Protein AF-A0A3D3RC65-F1 (afdb_monomer)

pLDDT: mean 85.22, std 11.52, range [42.5, 96.56]

Radius of gyration: 21.19 Å; Cα contacts (8 Å, |Δi|>4): 123; chains: 1; bounding box: 61×52×48 Å

Foldseek 3Di:
DPDDDDDDDDWDDDDQWDFDPPDDPDPLDDTAIDGDDIPVDDAADPQNNCCQPPVADAQGWDWDAHPVRPDIDIDHRPADVVRDPVRVVVVVVVVVPFPCPDSPGNCVSVVVVVVVVVVVVVVVVVCVVVVDDDDDDPPDD

Mean predicted aligned error: 9.18 Å

Sequence (141 aa):
KEGTELSTTTTESFSWMRTSTANASNPFSMPRPELSSISAVEGAGNEFMEQVFDNLDEGEVGVVMNADKSICYVVKVINRIPSTPGGLTAMYQEFLKEDMFFFFSPYLPMAQMEQQQTNFEWSQELEAKYQVEKFFEQVEG

Structure (mmCIF, N/CA/C/O backbone):
data_AF-A0A3D3RC65-F1
#
_entry.id   AF-A0A3D3RC65-F1
#
loop_
_atom_site.group_PDB
_atom_site.id
_atom_site.type_symbol
_atom_site.label_atom_id
_atom_site.label_alt_id
_atom_site.label_comp_id
_atom_site.label_asym_id
_atom_site.label_entity_id
_atom_site.label_seq_id
_atom_site.pdbx_PDB_ins_code
_atom_site.Cartn_x
_atom_site.Cartn_y
_atom_site.Cartn_z
_atom_site.occupancy
_atom_site.B_iso_or_equiv
_atom_site.auth_seq_id
_atom_site.auth_comp_id
_atom_site.auth_asym_id
_atom_site.auth_atom_id
_atom_site.pdbx_PDB_model_num
ATOM 1 N N . LYS A 1 1 ? -35.224 -13.108 9.381 1.00 42.50 1 LYS A N 1
ATOM 2 C CA . LYS A 1 1 ? -34.062 -12.847 8.503 1.00 42.50 1 LYS A CA 1
ATOM 3 C C . LYS A 1 1 ? -32.849 -12.905 9.407 1.00 42.50 1 LYS A C 1
ATOM 5 O O . LYS A 1 1 ? -32.622 -11.948 10.131 1.00 42.50 1 LYS A O 1
ATOM 10 N N . GLU A 1 2 ? -32.211 -14.066 9.485 1.00 47.34 2 GLU A N 1
ATOM 11 C CA . GLU A 1 2 ? -30.983 -14.251 10.261 1.00 47.34 2 GLU A CA 1
ATOM 12 C C . GLU A 1 2 ? -29.892 -13.451 9.553 1.00 47.34 2 GLU A C 1
ATOM 14 O O . GLU A 1 2 ? -29.459 -13.806 8.460 1.00 47.34 2 GLU A O 1
ATOM 19 N N . GLY A 1 3 ? -29.590 -12.271 10.090 1.00 53.94 3 GLY A N 1
ATOM 20 C CA . GLY A 1 3 ? -28.494 -11.451 9.604 1.00 53.94 3 GLY A CA 1
ATOM 21 C C . GLY A 1 3 ? -27.209 -12.039 10.151 1.00 53.94 3 GLY A C 1
ATOM 22 O O . GLY A 1 3 ? -27.067 -12.139 11.367 1.00 53.94 3 GLY A O 1
ATOM 23 N N . THR A 1 4 ? -26.314 -12.457 9.262 1.00 67.44 4 THR A N 1
ATOM 24 C CA . THR A 1 4 ? -24.950 -12.849 9.608 1.00 67.44 4 THR A CA 1
ATOM 25 C C . THR A 1 4 ? -24.337 -11.759 10.485 1.00 67.44 4 THR A C 1
ATOM 27 O O . THR A 1 4 ? -24.331 -10.588 10.101 1.00 67.44 4 THR A O 1
ATOM 30 N N . GLU A 1 5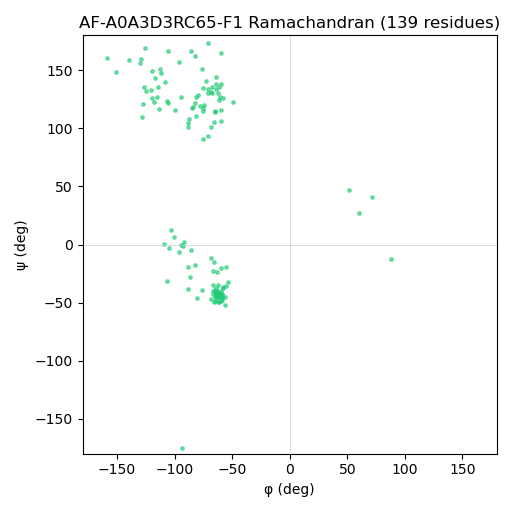 ? -23.892 -12.125 11.683 1.00 70.25 5 GLU A N 1
ATOM 31 C CA . GLU A 1 5 ? -23.268 -11.198 12.622 1.00 70.25 5 GLU A CA 1
ATOM 32 C C . GLU A 1 5 ? -21.955 -10.695 12.008 1.00 70.25 5 GLU A C 1
ATOM 34 O O . GLU A 1 5 ? -21.038 -11.472 11.746 1.00 70.25 5 GLU A O 1
ATOM 39 N N . LEU A 1 6 ? -21.891 -9.399 11.694 1.00 72.44 6 LEU A N 1
ATOM 40 C CA . LEU A 1 6 ? -20.678 -8.764 11.189 1.00 72.44 6 LEU A CA 1
ATOM 41 C C . LEU A 1 6 ? -19.783 -8.436 12.384 1.00 72.44 6 LEU A C 1
ATOM 43 O O . LEU A 1 6 ? -20.113 -7.564 13.188 1.00 72.44 6 LEU A O 1
ATOM 47 N N . SER A 1 7 ? -18.656 -9.134 12.506 1.00 81.25 7 SER A N 1
ATOM 48 C CA . SER A 1 7 ? -17.638 -8.817 13.505 1.00 81.25 7 SER A CA 1
ATOM 49 C C . SER A 1 7 ? -16.736 -7.693 12.998 1.00 81.25 7 SER A C 1
ATOM 51 O O . SER A 1 7 ? -16.084 -7.839 11.964 1.00 81.25 7 SER A O 1
ATOM 53 N N . THR A 1 8 ? -16.664 -6.593 13.742 1.00 87.19 8 THR A N 1
ATOM 54 C CA . THR A 1 8 ? -15.717 -5.504 13.475 1.00 87.19 8 THR A CA 1
ATOM 55 C C . THR A 1 8 ? -14.466 -5.700 14.322 1.00 87.19 8 THR A C 1
ATOM 57 O O . THR A 1 8 ? -14.564 -5.790 15.546 1.00 87.19 8 THR A O 1
ATOM 60 N N . THR A 1 9 ? -13.295 -5.700 13.686 1.00 92.19 9 THR A N 1
ATOM 61 C CA . THR A 1 9 ? -11.996 -5.803 14.365 1.00 92.19 9 THR A CA 1
ATOM 62 C C . THR A 1 9 ? -11.161 -4.568 14.060 1.00 92.19 9 THR A C 1
ATOM 64 O O . THR A 1 9 ? -10.943 -4.235 12.897 1.00 92.19 9 THR A O 1
ATOM 67 N N . THR A 1 10 ? -10.682 -3.890 15.102 1.00 93.12 10 THR A N 1
ATOM 68 C CA . THR A 1 10 ? -9.707 -2.802 14.961 1.00 93.12 10 THR A CA 1
ATOM 69 C C . THR A 1 10 ? -8.310 -3.393 14.825 1.00 93.12 10 THR A C 1
ATOM 71 O O . THR A 1 10 ? -7.900 -4.189 15.668 1.00 93.12 10 THR A O 1
ATOM 74 N N . THR A 1 11 ? -7.583 -2.997 13.784 1.00 92.56 11 THR A N 1
ATOM 75 C CA . THR A 1 11 ? -6.206 -3.438 13.545 1.00 92.56 11 THR A CA 1
ATOM 76 C C . THR A 1 11 ? -5.212 -2.622 14.367 1.00 92.56 11 THR A C 1
ATOM 78 O O . THR A 1 11 ? -5.496 -1.510 14.816 1.00 92.56 11 THR A O 1
ATOM 81 N N . GLU A 1 12 ? -4.005 -3.151 14.514 1.00 93.06 12 GLU A N 1
ATOM 82 C CA . GLU A 1 12 ? -2.814 -2.372 14.833 1.00 93.06 12 GLU A CA 1
ATOM 83 C C . GLU A 1 12 ? -2.522 -1.305 13.763 1.00 93.06 12 GLU A C 1
ATOM 85 O O . GLU A 1 12 ? -3.046 -1.356 12.647 1.00 93.06 12 GLU A O 1
ATOM 90 N N . SER A 1 13 ? -1.662 -0.340 14.097 1.00 92.62 13 SER A N 1
ATOM 91 C CA . SER A 1 13 ? -1.106 0.583 13.107 1.00 92.62 13 SER A CA 1
ATOM 92 C C . SER A 1 13 ? -0.182 -0.166 12.149 1.00 92.62 13 SER A C 1
ATOM 94 O O . SER A 1 13 ? 0.681 -0.927 12.588 1.00 92.62 13 SER A O 1
ATOM 96 N N . PHE A 1 14 ? -0.306 0.110 10.854 1.00 94.19 14 PHE A N 1
ATOM 97 C CA . PHE A 1 14 ? 0.544 -0.469 9.817 1.00 94.19 14 PHE A CA 1
ATOM 98 C C . PHE A 1 14 ? 0.916 0.573 8.755 1.00 94.19 14 PHE A C 1
ATOM 100 O O . PHE A 1 14 ? 0.252 1.597 8.601 1.00 94.19 14 PHE A O 1
ATOM 107 N N . SER A 1 15 ? 2.000 0.304 8.032 1.00 93.56 15 SER A N 1
ATOM 108 C CA . SER A 1 15 ? 2.424 1.007 6.815 1.00 93.56 15 SER A CA 1
ATOM 109 C C . SER A 1 15 ? 2.144 0.139 5.587 1.00 93.56 15 SER A C 1
ATOM 111 O O . SER A 1 15 ? 1.911 -1.058 5.731 1.00 93.56 15 SER A O 1
ATOM 113 N N . TRP A 1 16 ? 2.202 0.699 4.377 1.00 93.25 16 TRP A N 1
ATOM 114 C CA . TRP A 1 16 ? 2.041 -0.080 3.138 1.00 93.25 16 TRP A CA 1
ATOM 115 C C . TRP A 1 16 ? 3.049 -1.237 3.065 1.00 93.25 16 TRP A C 1
ATOM 117 O O . TRP A 1 16 ? 2.686 -2.404 2.907 1.00 93.25 16 TRP A O 1
ATOM 127 N N . MET A 1 17 ? 4.324 -0.904 3.250 1.00 91.38 17 MET A N 1
ATOM 128 C CA . MET A 1 17 ? 5.439 -1.845 3.236 1.00 91.38 17 MET A CA 1
ATOM 129 C C . MET A 1 17 ? 6.053 -1.952 4.628 1.00 91.38 17 MET A C 1
ATOM 131 O O . MET A 1 17 ? 6.061 -0.980 5.389 1.00 91.38 17 MET A O 1
ATOM 135 N N . ARG A 1 18 ? 6.627 -3.113 4.935 1.00 89.88 18 ARG A N 1
ATOM 136 C CA . ARG A 1 18 ? 7.411 -3.364 6.143 1.00 89.88 18 ARG A CA 1
ATOM 137 C C . ARG A 1 18 ? 8.745 -4.009 5.800 1.00 89.88 18 ARG A C 1
ATOM 139 O O . ARG A 1 18 ? 8.887 -4.688 4.786 1.00 89.88 18 ARG A O 1
ATOM 146 N N . THR A 1 19 ? 9.707 -3.847 6.692 1.00 86.00 19 THR A N 1
ATOM 147 C CA . THR A 1 19 ? 10.960 -4.600 6.683 1.00 86.00 19 THR A CA 1
ATOM 148 C C . THR A 1 19 ? 11.044 -5.436 7.951 1.00 86.00 19 THR A C 1
ATOM 150 O O . THR A 1 19 ? 10.596 -5.026 9.023 1.00 86.00 19 THR A O 1
ATOM 153 N N . SER A 1 20 ? 11.599 -6.641 7.833 1.00 82.56 20 SER A N 1
ATOM 154 C CA . SER A 1 20 ? 11.843 -7.475 9.006 1.00 82.56 20 SER A CA 1
ATOM 155 C C . SER A 1 20 ? 12.934 -6.852 9.874 1.00 82.56 20 SER A C 1
ATOM 157 O O . SER A 1 20 ? 14.005 -6.501 9.382 1.00 82.56 20 SER A O 1
ATOM 159 N N . THR A 1 21 ? 12.669 -6.754 11.175 1.00 80.50 21 THR A N 1
ATOM 160 C CA . THR A 1 21 ? 13.653 -6.363 12.196 1.00 80.50 21 THR A CA 1
ATOM 161 C C . THR A 1 21 ? 14.350 -7.570 12.823 1.00 80.50 21 THR A C 1
ATOM 163 O O . THR A 1 21 ? 15.211 -7.405 13.687 1.00 80.50 21 THR A O 1
ATOM 166 N N . ALA A 1 22 ? 13.990 -8.792 12.411 1.00 80.38 22 ALA A N 1
ATOM 167 C CA . ALA A 1 22 ? 14.685 -9.991 12.851 1.00 80.38 22 ALA A CA 1
ATOM 168 C C . ALA A 1 22 ? 16.136 -9.969 12.354 1.00 80.38 22 ALA A C 1
ATOM 170 O O . ALA A 1 22 ? 16.420 -9.523 11.242 1.00 80.38 22 ALA A O 1
ATOM 171 N N . ASN A 1 23 ? 17.053 -10.487 13.172 1.00 69.88 23 ASN A N 1
ATOM 172 C CA . ASN A 1 23 ? 18.460 -10.567 12.796 1.00 69.88 23 ASN A CA 1
ATOM 173 C C . ASN A 1 23 ? 18.610 -11.410 11.526 1.00 69.88 23 ASN A C 1
ATOM 175 O O . ASN A 1 23 ? 18.321 -12.609 11.529 1.00 69.88 23 ASN A O 1
ATOM 179 N N . ALA A 1 24 ? 19.074 -10.781 10.447 1.00 73.56 24 ALA A N 1
ATOM 180 C CA . ALA A 1 24 ? 19.410 -11.491 9.228 1.00 73.56 24 ALA A CA 1
ATOM 181 C C . ALA A 1 24 ? 20.574 -12.452 9.502 1.00 73.56 24 ALA A C 1
ATOM 183 O O . ALA A 1 24 ? 21.551 -12.094 10.162 1.00 73.56 24 ALA A O 1
ATOM 184 N N . SER A 1 25 ? 20.502 -13.671 8.963 1.00 79.88 25 SER A N 1
ATOM 185 C CA . SER A 1 25 ? 21.616 -14.625 9.050 1.00 79.88 25 SER A CA 1
ATOM 186 C C . SER A 1 25 ? 22.871 -14.118 8.328 1.00 79.88 25 SER A C 1
ATOM 188 O O . SER A 1 25 ? 23.977 -14.529 8.667 1.00 79.88 25 SER A O 1
ATOM 190 N N . ASN A 1 26 ? 22.706 -13.216 7.353 1.00 81.19 26 ASN A N 1
ATOM 191 C CA . ASN A 1 26 ? 23.788 -12.514 6.676 1.00 81.19 26 ASN A CA 1
ATOM 192 C C . ASN A 1 26 ? 23.733 -11.009 7.021 1.00 81.19 26 ASN A C 1
ATOM 194 O O . ASN A 1 26 ? 22.787 -10.337 6.617 1.00 81.19 26 ASN A O 1
ATOM 198 N N . PRO A 1 27 ? 24.744 -10.438 7.698 1.00 72.44 27 PRO A N 1
ATOM 199 C CA . PRO A 1 27 ? 24.766 -9.013 8.042 1.00 72.44 27 PRO A CA 1
ATOM 200 C C . PRO A 1 27 ? 24.933 -8.082 6.827 1.00 72.44 27 PRO A C 1
ATOM 202 O O . PRO A 1 27 ? 24.745 -6.877 6.957 1.00 72.44 27 PRO A O 1
ATOM 205 N N . PHE A 1 28 ? 25.277 -8.621 5.653 1.00 76.19 28 PHE A N 1
ATOM 206 C CA . PHE A 1 28 ? 25.372 -7.871 4.396 1.00 76.19 28 PHE A CA 1
ATOM 207 C C . PHE A 1 28 ? 24.105 -7.960 3.539 1.00 76.19 28 PHE A C 1
ATOM 209 O O . PHE A 1 28 ? 24.027 -7.297 2.506 1.00 76.19 28 PHE A O 1
ATOM 216 N N . SER A 1 29 ? 23.119 -8.781 3.919 1.00 74.62 29 SER A N 1
ATOM 217 C CA . SER A 1 29 ? 21.827 -8.779 3.234 1.00 74.62 29 SER A CA 1
ATOM 218 C C . SER A 1 29 ? 20.947 -7.691 3.828 1.00 74.62 29 SER A C 1
ATOM 220 O O . SER A 1 29 ? 20.590 -7.761 5.004 1.00 74.62 29 SER A O 1
ATOM 222 N N . MET A 1 30 ? 20.570 -6.712 3.010 1.00 74.38 30 MET A N 1
ATOM 223 C CA . MET A 1 30 ? 19.544 -5.757 3.405 1.00 74.38 30 MET A CA 1
ATOM 224 C C . MET A 1 30 ? 18.176 -6.449 3.425 1.00 74.38 30 MET A C 1
ATOM 226 O O . MET A 1 30 ? 17.860 -7.189 2.486 1.00 74.38 30 MET A O 1
ATOM 230 N N . PRO A 1 31 ? 17.363 -6.248 4.477 1.00 77.12 31 PRO A N 1
ATOM 231 C CA . PRO A 1 31 ? 16.022 -6.804 4.527 1.00 77.12 31 PRO A CA 1
ATOM 232 C C . PRO A 1 31 ? 15.203 -6.234 3.369 1.00 77.12 31 PRO A C 1
ATOM 234 O O . PRO A 1 31 ? 15.095 -5.020 3.201 1.00 77.12 31 PRO A O 1
ATOM 237 N N .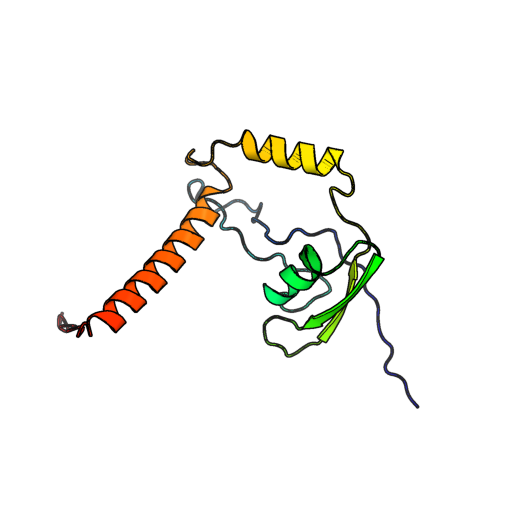 ARG A 1 32 ? 14.640 -7.126 2.554 1.00 81.25 32 ARG A N 1
ATOM 238 C CA . ARG A 1 32 ? 13.782 -6.732 1.440 1.00 81.25 32 ARG A CA 1
ATOM 239 C C . ARG A 1 32 ? 12.453 -6.212 1.997 1.00 81.25 32 ARG A C 1
ATOM 241 O O . ARG A 1 32 ? 11.855 -6.908 2.819 1.00 81.25 32 ARG A O 1
ATOM 248 N N . PRO A 1 33 ? 11.980 -5.034 1.563 1.00 86.50 33 PRO A N 1
ATOM 249 C CA . PRO A 1 33 ? 10.636 -4.585 1.884 1.00 86.50 33 PRO A CA 1
ATOM 250 C C . PRO A 1 33 ? 9.596 -5.553 1.323 1.00 86.50 33 PRO A C 1
ATOM 252 O O . PRO A 1 33 ? 9.687 -5.992 0.175 1.00 86.50 33 PRO A O 1
ATOM 255 N N . GLU A 1 34 ? 8.601 -5.866 2.134 1.00 88.75 34 GLU A N 1
ATOM 256 C CA . GLU A 1 34 ? 7.455 -6.696 1.774 1.00 88.75 34 GLU A CA 1
ATOM 257 C C . GLU A 1 34 ? 6.156 -5.985 2.153 1.00 88.75 34 GLU A C 1
ATOM 259 O O . GLU A 1 34 ? 6.164 -5.078 2.988 1.00 88.75 34 GLU A O 1
ATOM 264 N N . LEU A 1 35 ? 5.038 -6.389 1.547 1.00 92.56 35 LEU A N 1
ATOM 265 C CA . LEU A 1 35 ? 3.731 -5.870 1.938 1.00 92.56 35 LEU A CA 1
ATOM 266 C C . LEU A 1 35 ? 3.455 -6.185 3.408 1.00 92.56 35 LEU A C 1
ATOM 268 O O . LEU A 1 35 ? 3.735 -7.287 3.889 1.00 92.56 35 LEU A O 1
ATOM 272 N N . SER A 1 36 ? 2.895 -5.216 4.125 1.00 93.94 36 SER A N 1
ATOM 273 C CA . SER A 1 36 ? 2.518 -5.426 5.518 1.00 93.94 36 SER A CA 1
ATOM 274 C C . SER A 1 36 ? 1.420 -6.478 5.644 1.00 93.94 36 SER A C 1
ATOM 276 O O . SER A 1 36 ? 0.402 -6.420 4.959 1.00 93.94 36 SER A O 1
ATOM 278 N N . SER A 1 37 ? 1.592 -7.414 6.580 1.00 92.69 37 SER A N 1
ATOM 279 C CA . SER A 1 37 ? 0.489 -8.269 7.023 1.00 92.69 37 SER A CA 1
ATOM 280 C C . SER A 1 37 ? -0.374 -7.503 8.020 1.00 92.69 37 SER A C 1
ATOM 282 O O . SER A 1 37 ? 0.159 -7.007 9.012 1.00 92.69 37 SER A O 1
ATOM 284 N N . ILE A 1 38 ? -1.682 -7.465 7.794 1.00 94.25 38 ILE A N 1
ATOM 285 C CA . ILE A 1 38 ? -2.647 -6.807 8.676 1.00 94.25 38 ILE A CA 1
ATOM 286 C C . ILE A 1 38 ? -3.396 -7.906 9.428 1.00 94.25 38 ILE A C 1
ATOM 288 O O . ILE A 1 38 ? -4.005 -8.765 8.796 1.00 94.25 38 ILE A O 1
ATOM 292 N N . SER A 1 39 ? -3.359 -7.904 10.762 1.00 90.12 39 SER A N 1
ATOM 293 C CA . SER A 1 39 ? -3.875 -9.018 11.580 1.00 90.12 39 SER A CA 1
ATOM 294 C C . SER A 1 39 ? -5.326 -9.433 11.283 1.00 90.12 39 SER A C 1
ATOM 296 O O . SER A 1 39 ? -5.659 -10.612 11.389 1.00 90.12 39 SER A O 1
ATOM 298 N N . ALA A 1 40 ? -6.181 -8.484 10.893 1.00 90.88 40 ALA A N 1
ATOM 299 C CA . ALA A 1 40 ? -7.595 -8.718 10.598 1.00 90.88 40 ALA A CA 1
ATOM 300 C C . ALA A 1 40 ? -7.905 -8.966 9.108 1.00 90.88 40 ALA A C 1
ATOM 302 O O . ALA A 1 40 ? -9.073 -9.139 8.763 1.00 90.88 40 ALA A O 1
ATOM 303 N N . VAL A 1 41 ? -6.898 -8.945 8.227 1.00 92.50 41 VAL A N 1
ATOM 304 C CA . VAL A 1 41 ? -7.084 -9.042 6.772 1.00 92.50 41 VAL A CA 1
ATOM 305 C C . VAL A 1 41 ? -6.198 -10.145 6.211 1.00 92.50 41 VAL A C 1
ATOM 307 O O . VAL A 1 41 ? -4.977 -10.020 6.110 1.00 92.50 41 VAL A O 1
ATOM 310 N N . GLU A 1 42 ? -6.833 -11.228 5.787 1.00 93.81 42 GLU A N 1
ATOM 311 C CA . GLU A 1 42 ? -6.160 -12.317 5.093 1.00 93.81 42 GLU A CA 1
ATOM 312 C C . GLU A 1 42 ? -5.827 -11.912 3.652 1.00 93.81 42 GLU A C 1
ATOM 314 O O . GLU A 1 42 ? -6.718 -11.613 2.855 1.00 93.81 42 GLU A O 1
ATOM 319 N N . GLY A 1 43 ? -4.535 -11.920 3.314 1.00 92.62 43 GLY A N 1
ATOM 320 C CA . GLY A 1 43 ? -4.063 -11.684 1.949 1.00 92.62 43 GLY A CA 1
ATOM 321 C C . GLY A 1 43 ? -4.201 -10.237 1.469 1.00 92.62 43 GLY A C 1
ATOM 322 O O . GLY A 1 43 ? -4.581 -10.020 0.321 1.00 92.62 43 GLY A O 1
ATOM 323 N N . ALA A 1 44 ? -3.910 -9.240 2.311 1.00 94.44 44 ALA A N 1
ATOM 324 C CA . ALA A 1 44 ? -3.882 -7.834 1.893 1.00 94.44 44 ALA A CA 1
ATOM 325 C C . ALA A 1 44 ? -2.844 -7.606 0.769 1.00 94.44 44 ALA A C 1
ATOM 327 O O . ALA A 1 44 ? -1.636 -7.652 1.000 1.00 94.44 44 ALA A O 1
ATOM 328 N N . GLY A 1 45 ? -3.325 -7.405 -0.461 1.00 94.81 45 GLY A N 1
ATOM 329 C CA . GLY A 1 45 ? -2.495 -7.155 -1.644 1.00 94.81 45 GLY A CA 1
ATOM 330 C C . GLY A 1 45 ? -2.282 -5.668 -1.934 1.00 94.81 45 GLY A C 1
ATOM 331 O O . GLY A 1 45 ? -2.759 -4.806 -1.202 1.00 94.81 45 GLY A O 1
ATOM 332 N N . ASN A 1 46 ? -1.620 -5.356 -3.052 1.00 94.69 46 ASN A N 1
ATOM 333 C CA . ASN A 1 46 ? -1.414 -3.965 -3.478 1.00 94.69 46 ASN A CA 1
ATOM 334 C C . ASN A 1 46 ? -2.727 -3.220 -3.755 1.00 94.69 46 ASN A C 1
ATOM 336 O O . ASN A 1 46 ? -2.864 -2.103 -3.280 1.00 94.69 46 ASN A O 1
ATOM 340 N N . GLU A 1 47 ? -3.708 -3.844 -4.425 1.00 94.88 47 GLU A N 1
ATOM 341 C CA . GLU A 1 47 ? -5.036 -3.228 -4.641 1.00 94.88 47 GLU A CA 1
ATOM 342 C C . GLU A 1 47 ? -5.708 -2.869 -3.299 1.00 94.88 47 GLU A C 1
ATOM 344 O O . GLU A 1 47 ? -6.359 -1.834 -3.169 1.00 94.88 47 GLU A O 1
ATOM 349 N N . PHE A 1 48 ? -5.508 -3.708 -2.272 1.00 96.38 48 PHE A N 1
ATOM 350 C CA . PHE A 1 48 ? -5.991 -3.431 -0.921 1.00 96.38 48 PHE A CA 1
ATOM 351 C C . PHE A 1 48 ? -5.297 -2.210 -0.319 1.00 96.38 48 PHE A C 1
ATOM 353 O O . PHE A 1 48 ? -5.960 -1.319 0.211 1.00 96.38 48 PHE A O 1
ATOM 360 N N . MET A 1 49 ? -3.966 -2.169 -0.402 1.00 96.44 49 MET A N 1
ATOM 361 C CA . MET A 1 49 ? -3.179 -1.067 0.141 1.00 96.44 49 MET A CA 1
ATOM 362 C C . MET A 1 49 ? -3.487 0.252 -0.566 1.00 96.44 49 MET A C 1
ATOM 364 O O . MET A 1 49 ? -3.719 1.235 0.120 1.00 96.44 49 MET A O 1
ATOM 368 N N . GLU A 1 50 ? -3.585 0.270 -1.893 1.00 96.25 50 GLU A N 1
ATOM 369 C CA . GLU A 1 50 ? -3.947 1.459 -2.674 1.00 96.25 50 GLU A CA 1
ATOM 370 C C . GLU A 1 50 ? -5.323 1.989 -2.257 1.00 96.25 50 GLU A C 1
ATOM 372 O O . GLU A 1 50 ? -5.476 3.165 -1.922 1.00 96.25 50 GLU A O 1
ATOM 377 N N . GLN A 1 51 ? -6.322 1.104 -2.155 1.00 96.25 51 GLN A N 1
ATOM 378 C CA . GLN A 1 51 ? -7.649 1.517 -1.713 1.00 96.25 51 GLN A CA 1
ATOM 379 C C . GLN A 1 51 ? -7.629 2.105 -0.298 1.00 96.25 51 GLN A C 1
ATOM 381 O O . GLN A 1 51 ? -8.308 3.094 -0.038 1.00 96.25 51 GLN A O 1
ATOM 386 N N . VAL A 1 52 ? -6.875 1.505 0.625 1.00 95.06 52 VAL A N 1
ATOM 387 C CA . VAL A 1 52 ? -6.814 1.977 2.011 1.00 95.06 52 VAL A CA 1
ATOM 388 C C . VAL A 1 52 ? -5.967 3.230 2.153 1.00 95.06 52 VAL A C 1
ATOM 390 O O . VAL A 1 52 ? -6.344 4.088 2.938 1.00 95.06 52 VAL A O 1
ATOM 393 N N . PHE A 1 53 ? -4.843 3.368 1.452 1.00 94.31 53 PHE A N 1
ATOM 394 C CA . PHE A 1 53 ? -3.907 4.475 1.644 1.00 94.31 53 PHE A CA 1
ATOM 395 C C . PHE A 1 53 ? -4.225 5.698 0.789 1.00 94.31 53 PHE A C 1
ATOM 397 O O . PHE A 1 53 ? -4.110 6.799 1.330 1.00 94.31 53 PHE A O 1
ATOM 404 N N . ASP A 1 54 ? -4.665 5.508 -0.455 1.00 94.44 54 ASP A N 1
ATOM 405 C CA . ASP A 1 54 ? -4.788 6.585 -1.444 1.00 94.44 54 ASP A CA 1
ATOM 406 C C . ASP A 1 54 ? -6.244 6.988 -1.703 1.00 94.44 54 ASP A C 1
ATOM 408 O O . ASP A 1 54 ? -6.521 8.159 -1.961 1.00 94.44 54 ASP A O 1
ATOM 412 N N . ASN A 1 55 ? -7.185 6.042 -1.592 1.00 95.56 55 ASN A N 1
ATOM 413 C CA . ASN A 1 55 ? -8.582 6.264 -1.986 1.00 95.56 55 ASN A CA 1
ATOM 414 C C . ASN A 1 55 ? -9.559 6.464 -0.820 1.00 95.56 55 ASN A C 1
ATOM 416 O O . ASN A 1 55 ? -10.747 6.649 -1.074 1.00 95.56 55 ASN A O 1
ATOM 420 N N . LEU A 1 56 ? -9.106 6.374 0.434 1.00 95.56 56 LEU A N 1
ATOM 421 C CA . LEU A 1 56 ? -9.958 6.575 1.609 1.00 95.56 56 LEU A CA 1
ATOM 422 C C . LEU A 1 56 ? -9.392 7.654 2.521 1.00 95.56 56 LEU A C 1
ATOM 424 O O . LEU A 1 56 ? -8.236 7.585 2.920 1.00 95.56 56 LEU A O 1
ATOM 428 N N . ASP A 1 57 ? -10.209 8.598 2.955 1.00 93.56 57 ASP A N 1
ATOM 429 C CA . ASP A 1 57 ? -9.816 9.591 3.952 1.00 93.56 57 ASP A CA 1
ATOM 430 C C . ASP A 1 57 ? -10.014 9.098 5.395 1.00 93.56 57 ASP A C 1
ATOM 432 O O . ASP A 1 57 ? -10.670 8.091 5.673 1.00 93.56 57 ASP A O 1
ATOM 436 N N . GLU A 1 58 ? -9.435 9.815 6.363 1.00 93.12 58 GLU A N 1
ATOM 437 C CA . GLU A 1 58 ? -9.685 9.557 7.784 1.00 93.12 58 GLU A CA 1
ATOM 438 C C . GLU A 1 58 ? -11.186 9.675 8.105 1.00 93.12 58 GLU A C 1
ATOM 440 O O . GLU A 1 58 ? -11.836 10.681 7.827 1.00 93.12 58 GLU A O 1
ATOM 445 N N . GLY A 1 59 ? -11.744 8.626 8.706 1.00 94.19 59 GLY A N 1
ATOM 446 C CA . GLY A 1 59 ? -13.167 8.490 8.999 1.00 94.19 59 GLY A CA 1
ATOM 447 C C . GLY A 1 59 ? -13.995 7.869 7.870 1.00 94.19 59 GLY A C 1
ATOM 448 O O . GLY A 1 59 ? -15.138 7.476 8.136 1.00 94.19 59 GLY A O 1
ATOM 449 N N . GLU A 1 60 ? -13.443 7.733 6.663 1.00 96.12 60 GLU A N 1
ATOM 450 C CA . GLU A 1 60 ? -14.130 7.169 5.502 1.00 96.12 60 GLU A CA 1
ATOM 451 C C . GLU A 1 60 ? -14.223 5.640 5.571 1.00 96.12 60 GLU A C 1
ATOM 453 O O . GLU A 1 60 ? -13.387 4.963 6.179 1.00 96.12 60 GLU A O 1
ATOM 458 N N . VAL A 1 61 ? -15.282 5.100 4.960 1.00 96.50 61 VAL A N 1
ATOM 459 C CA . VAL A 1 61 ? -15.544 3.665 4.851 1.00 96.50 61 VAL A CA 1
ATOM 460 C C . VAL A 1 61 ? -15.491 3.258 3.384 1.00 96.50 61 VAL A C 1
ATOM 462 O O . VAL A 1 61 ? -16.223 3.810 2.567 1.00 96.50 61 VAL A O 1
ATOM 465 N N . GLY A 1 62 ? -14.683 2.251 3.073 1.00 95.69 62 GLY A N 1
ATOM 466 C CA . GLY A 1 62 ? -14.573 1.659 1.746 1.00 95.69 62 GLY A CA 1
ATOM 467 C C . GLY A 1 62 ? -14.793 0.155 1.761 1.00 95.69 62 GLY A C 1
ATOM 468 O O . GLY A 1 62 ? -14.823 -0.489 2.811 1.00 95.69 62 GLY A O 1
ATOM 469 N N . VAL A 1 63 ? -14.938 -0.407 0.566 1.00 95.94 63 VAL A N 1
ATOM 470 C CA . VAL A 1 63 ? -15.031 -1.850 0.351 1.00 95.94 63 VAL A CA 1
ATOM 471 C C . VAL A 1 63 ? -13.891 -2.269 -0.556 1.00 95.94 63 VAL A C 1
ATOM 473 O O . VAL A 1 63 ? -13.653 -1.630 -1.578 1.00 95.94 63 VAL A O 1
ATOM 476 N N . VAL A 1 64 ? -13.191 -3.333 -0.183 1.00 96.56 64 VAL A N 1
ATOM 477 C CA . VAL A 1 64 ? -12.020 -3.799 -0.919 1.00 96.56 64 VAL A CA 1
ATOM 478 C C . VAL A 1 64 ? -11.832 -5.299 -0.775 1.00 96.56 64 VAL A C 1
ATOM 480 O O . VAL A 1 64 ? -12.193 -5.888 0.242 1.00 96.56 64 VAL A O 1
ATOM 483 N N . MET A 1 65 ? -11.289 -5.935 -1.807 1.00 96.44 65 MET A N 1
ATOM 484 C CA . MET A 1 65 ? -11.022 -7.369 -1.799 1.00 96.44 65 MET A CA 1
ATOM 485 C C . MET A 1 65 ? -9.576 -7.662 -1.403 1.00 96.44 65 MET A C 1
ATOM 487 O O . MET A 1 65 ? -8.692 -6.817 -1.545 1.00 96.44 65 MET A O 1
ATOM 491 N N . ASN A 1 66 ? -9.328 -8.872 -0.910 1.00 94.94 66 ASN A N 1
ATOM 492 C CA . ASN A 1 66 ? -7.967 -9.380 -0.765 1.00 94.94 66 ASN A CA 1
ATOM 493 C C . ASN A 1 66 ? -7.323 -9.709 -2.126 1.00 94.94 66 ASN A C 1
ATOM 495 O O . ASN A 1 66 ? -7.967 -9.664 -3.173 1.00 94.94 66 ASN A O 1
ATOM 499 N N . ALA A 1 67 ? -6.034 -10.051 -2.106 1.00 95.12 67 ALA A N 1
ATOM 500 C CA . ALA A 1 67 ? -5.204 -10.221 -3.297 1.00 95.12 67 ALA A CA 1
ATOM 501 C C . ALA A 1 67 ? -5.729 -11.270 -4.296 1.00 95.12 67 ALA A C 1
ATOM 503 O O . ALA A 1 67 ? -5.614 -11.070 -5.503 1.00 95.12 67 ALA A O 1
ATOM 504 N N . ASP A 1 68 ? -6.303 -12.376 -3.815 1.00 95.81 68 ASP A N 1
ATOM 505 C CA . ASP A 1 68 ? -6.863 -13.439 -4.662 1.00 95.81 68 ASP A CA 1
ATOM 506 C C . ASP A 1 68 ? -8.359 -13.246 -4.975 1.00 95.81 68 ASP A C 1
ATOM 508 O O . ASP A 1 68 ? -8.959 -14.066 -5.672 1.00 95.81 68 ASP A O 1
ATOM 512 N N . LYS A 1 69 ? -8.953 -12.148 -4.488 1.00 95.00 69 LYS A N 1
ATOM 513 C CA . LYS A 1 69 ? -10.360 -11.775 -4.681 1.00 95.00 69 LYS A CA 1
ATOM 514 C C . LYS A 1 69 ? -11.340 -12.814 -4.122 1.00 95.00 69 LYS A C 1
ATOM 516 O O . LYS A 1 69 ? -12.475 -12.907 -4.589 1.00 95.00 69 LYS A O 1
ATOM 521 N N . SER A 1 70 ? -10.933 -13.580 -3.110 1.00 95.75 70 SER A N 1
ATOM 522 C CA . SER A 1 70 ? -11.793 -14.551 -2.424 1.00 95.75 70 SER A CA 1
ATOM 523 C C . SER A 1 70 ? -12.603 -13.945 -1.272 1.00 95.75 70 SER A C 1
ATOM 525 O O . SER A 1 70 ? -13.701 -14.424 -0.984 1.00 95.75 70 SER A O 1
ATOM 527 N N . ILE A 1 71 ? -12.108 -12.876 -0.635 1.00 94.19 71 ILE A N 1
ATOM 528 C CA . ILE A 1 71 ? -12.727 -12.239 0.536 1.00 94.19 71 ILE A CA 1
ATOM 529 C C . ILE A 1 71 ? -12.924 -10.744 0.277 1.00 94.19 71 ILE A C 1
ATOM 531 O O . ILE A 1 71 ? -12.033 -10.053 -0.215 1.00 94.19 71 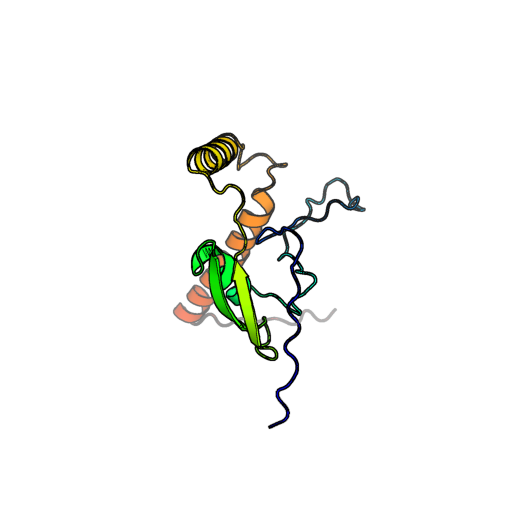ILE A O 1
ATOM 535 N N . CYS A 1 72 ? -14.102 -10.238 0.642 1.00 94.56 72 CYS A N 1
ATOM 536 C CA . CYS A 1 72 ? -14.464 -8.827 0.567 1.00 94.56 72 CYS A CA 1
ATOM 537 C C . CYS A 1 72 ? -14.498 -8.217 1.975 1.00 94.56 72 CYS A C 1
ATOM 539 O O . CYS A 1 72 ? -15.225 -8.701 2.844 1.00 94.56 72 CYS A O 1
ATOM 541 N N . TYR A 1 73 ? -13.730 -7.153 2.188 1.00 94.81 73 TYR A N 1
ATOM 542 C CA . TYR A 1 73 ? -13.610 -6.440 3.454 1.00 94.81 73 TYR A CA 1
ATOM 543 C C . TYR A 1 73 ? -14.295 -5.078 3.378 1.00 94.81 73 TYR A C 1
ATOM 545 O O . TYR A 1 73 ? -14.171 -4.355 2.390 1.00 94.81 73 TYR A O 1
ATOM 553 N N . VAL A 1 74 ? -14.978 -4.706 4.462 1.00 95.31 74 VAL A N 1
ATOM 554 C CA . VAL A 1 74 ? -15.441 -3.335 4.703 1.00 95.31 74 VAL A CA 1
ATOM 555 C C . VAL A 1 74 ? -14.448 -2.685 5.656 1.00 95.31 74 VAL A C 1
ATOM 557 O O . VAL A 1 74 ? -14.298 -3.131 6.793 1.00 95.31 74 VAL A O 1
ATOM 560 N N . VAL A 1 75 ? -13.757 -1.651 5.192 1.00 95.31 75 VAL A N 1
ATOM 561 C CA . VAL A 1 75 ? -12.662 -1.007 5.922 1.00 95.31 75 VAL A CA 1
ATOM 562 C C . VAL A 1 75 ? -13.068 0.409 6.286 1.00 95.31 75 VAL A C 1
ATOM 564 O O . VAL A 1 75 ? -13.599 1.131 5.449 1.00 95.31 75 VAL A O 1
ATOM 567 N N . LYS A 1 76 ? -12.795 0.820 7.526 1.00 95.81 76 LYS A N 1
ATOM 568 C CA . LYS A 1 76 ? -12.903 2.213 7.964 1.00 95.81 76 LYS A CA 1
ATOM 569 C C . LYS A 1 76 ? -11.534 2.716 8.397 1.00 95.81 76 LYS A C 1
ATOM 571 O O . LYS A 1 76 ? -10.953 2.147 9.321 1.00 95.81 76 LYS A O 1
ATOM 576 N N . VAL A 1 77 ? -11.049 3.796 7.793 1.00 95.12 77 VAL A N 1
ATOM 577 C CA . VAL A 1 77 ? -9.796 4.425 8.231 1.00 95.12 77 VAL A CA 1
ATOM 578 C C . VAL A 1 77 ? -10.079 5.200 9.515 1.00 95.12 77 VAL A C 1
ATOM 580 O O . VAL A 1 77 ? -10.876 6.133 9.521 1.00 95.12 77 VAL A O 1
ATOM 583 N N . ILE A 1 78 ? -9.476 4.791 10.633 1.00 94.19 78 ILE A N 1
ATOM 584 C CA . ILE A 1 78 ? -9.708 5.441 11.934 1.00 94.19 78 ILE A CA 1
ATOM 585 C C . ILE A 1 78 ? -8.872 6.711 12.057 1.00 94.19 78 ILE A C 1
ATOM 587 O O . ILE A 1 78 ? -9.387 7.732 12.499 1.00 94.19 78 ILE A O 1
ATOM 591 N N . ASN A 1 79 ? -7.593 6.624 11.700 1.00 92.19 79 ASN A N 1
ATOM 592 C CA . ASN A 1 79 ? -6.631 7.712 11.765 1.00 92.19 79 ASN A CA 1
ATOM 593 C C . ASN A 1 79 ? -5.450 7.462 10.821 1.00 92.19 79 ASN A C 1
ATOM 595 O O . ASN A 1 79 ? -5.186 6.325 10.427 1.00 92.19 79 ASN A O 1
ATOM 599 N N . ARG A 1 80 ? -4.714 8.527 10.487 1.00 90.44 80 ARG A N 1
ATOM 600 C CA . ARG A 1 80 ? -3.461 8.447 9.718 1.00 90.44 80 ARG A CA 1
ATOM 601 C C . ARG A 1 80 ? -2.283 9.006 10.502 1.00 90.44 80 ARG A C 1
ATOM 603 O O . ARG A 1 80 ? -2.428 9.919 11.310 1.00 90.44 80 ARG A O 1
ATOM 610 N N . ILE A 1 81 ? -1.091 8.467 10.256 1.00 88.94 81 ILE A N 1
ATOM 611 C CA . ILE A 1 81 ? 0.152 8.975 10.841 1.00 88.94 81 ILE A CA 1
ATOM 612 C C . ILE A 1 81 ? 1.145 9.226 9.703 1.00 88.94 81 ILE A C 1
ATOM 614 O O . ILE A 1 81 ? 1.490 8.275 9.006 1.00 88.94 81 ILE A O 1
ATOM 618 N N . PRO A 1 82 ? 1.638 10.462 9.526 1.00 86.06 82 PRO A N 1
ATOM 619 C CA . PRO A 1 82 ? 1.239 11.686 10.226 1.00 86.06 82 PRO A CA 1
ATOM 620 C C . PRO A 1 82 ? -0.115 12.238 9.733 1.00 86.06 82 PRO A C 1
ATOM 622 O O . PRO A 1 82 ? -0.328 12.379 8.536 1.00 86.06 82 PRO A O 1
ATOM 625 N N . SER A 1 83 ? -1.006 12.634 10.649 1.00 81.12 83 SER A N 1
ATOM 626 C CA . SER A 1 83 ? -2.305 13.265 10.321 1.00 81.12 83 SER A CA 1
ATOM 627 C C . SER A 1 83 ? -2.238 14.784 10.129 1.00 81.12 83 SER A C 1
ATOM 629 O O . SER A 1 83 ? -3.237 15.414 9.790 1.00 81.12 83 SER A O 1
ATOM 631 N N . THR A 1 84 ? -1.080 15.410 10.368 1.00 84.31 84 THR A N 1
ATOM 632 C CA . THR A 1 84 ? -0.929 16.872 10.294 1.00 84.31 84 THR A CA 1
ATOM 633 C C . THR A 1 84 ? -0.043 17.294 9.121 1.00 84.31 84 THR A C 1
ATOM 635 O O . THR A 1 84 ? 0.950 16.617 8.834 1.00 84.31 84 THR A O 1
ATOM 638 N N . PRO A 1 85 ? -0.303 18.462 8.497 1.00 81.94 85 PRO A N 1
ATOM 639 C CA . PRO A 1 85 ? 0.563 19.001 7.444 1.00 81.94 85 PRO A CA 1
ATOM 640 C C . PRO A 1 85 ? 2.027 19.166 7.882 1.00 81.94 85 PRO A C 1
ATOM 642 O O . PRO A 1 85 ? 2.951 18.927 7.104 1.00 81.94 85 PRO A O 1
ATOM 645 N N . GLY A 1 86 ? 2.253 19.534 9.150 1.00 87.31 86 GLY A N 1
ATOM 646 C CA . GLY A 1 86 ? 3.595 19.647 9.723 1.00 87.31 86 GLY A CA 1
ATOM 647 C C . GLY A 1 86 ? 4.307 18.298 9.830 1.00 87.31 86 GLY A C 1
ATOM 648 O O . GLY A 1 86 ? 5.489 18.210 9.511 1.00 87.31 86 GLY A O 1
ATOM 649 N N . GLY A 1 87 ? 3.586 17.237 10.208 1.00 86.75 87 GLY A N 1
ATOM 650 C CA . GLY A 1 87 ? 4.130 15.881 10.259 1.00 86.75 87 GLY A CA 1
ATOM 651 C C . GLY A 1 87 ? 4.480 15.333 8.874 1.00 86.75 87 GLY A C 1
ATOM 652 O O . GLY A 1 87 ? 5.566 14.788 8.705 1.00 86.75 87 GLY A O 1
ATOM 653 N N . LEU A 1 88 ? 3.618 15.547 7.871 1.00 84.62 88 LEU A N 1
ATOM 654 C CA . LEU A 1 88 ? 3.915 15.195 6.473 1.00 84.62 88 LEU A CA 1
ATOM 655 C C . LEU A 1 88 ? 5.152 15.937 5.961 1.00 84.62 88 LEU A C 1
ATOM 657 O O . LEU A 1 88 ? 6.045 15.331 5.373 1.00 84.62 88 LEU A O 1
ATOM 661 N N . THR A 1 89 ? 5.242 17.239 6.244 1.00 89.06 89 THR A N 1
ATOM 662 C CA . THR A 1 89 ? 6.415 18.044 5.883 1.00 89.06 89 THR A CA 1
ATOM 663 C C . THR A 1 89 ? 7.676 17.498 6.545 1.00 89.06 89 THR A C 1
ATOM 665 O O . THR A 1 89 ? 8.695 17.365 5.878 1.00 89.06 89 THR A O 1
ATOM 668 N N . ALA A 1 90 ? 7.623 17.140 7.830 1.00 89.25 90 ALA A N 1
ATOM 669 C CA . ALA A 1 90 ? 8.764 16.554 8.527 1.00 89.25 90 ALA A CA 1
ATOM 670 C C . ALA A 1 90 ? 9.198 15.223 7.895 1.00 89.25 90 ALA A C 1
ATOM 672 O O . ALA A 1 90 ? 10.383 15.040 7.637 1.00 89.25 90 ALA A O 1
ATOM 673 N N . MET A 1 91 ? 8.248 14.339 7.574 1.00 87.69 91 MET A N 1
ATOM 674 C CA . MET A 1 91 ? 8.527 13.063 6.908 1.00 87.69 91 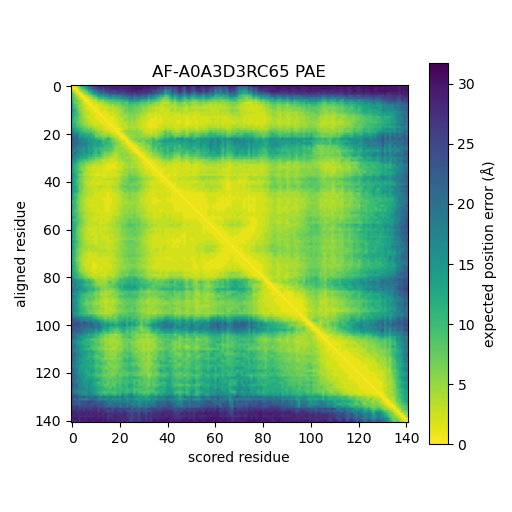MET A CA 1
ATOM 675 C C . MET A 1 91 ? 9.183 13.265 5.535 1.00 87.69 91 MET A C 1
ATOM 677 O O . MET A 1 91 ? 10.169 12.609 5.212 1.00 87.69 91 MET A O 1
ATOM 681 N N . TYR A 1 92 ? 8.685 14.229 4.759 1.00 86.25 92 TYR A N 1
ATOM 682 C CA . TYR A 1 92 ? 9.266 14.603 3.472 1.00 86.25 92 TYR A CA 1
ATOM 683 C C . TYR A 1 92 ? 10.681 15.180 3.614 1.00 86.25 92 TYR A C 1
ATOM 685 O O . TYR A 1 92 ? 11.572 14.834 2.844 1.00 86.25 92 TYR A O 1
ATOM 693 N N . GLN A 1 93 ? 10.921 16.036 4.611 1.00 90.06 93 GLN A N 1
ATOM 694 C CA . GLN A 1 93 ? 12.259 16.576 4.858 1.00 90.06 93 GLN A CA 1
ATOM 695 C C . GLN A 1 93 ? 13.249 15.497 5.308 1.00 90.06 93 GLN A C 1
ATOM 697 O O . GLN A 1 93 ? 14.415 15.577 4.938 1.00 90.0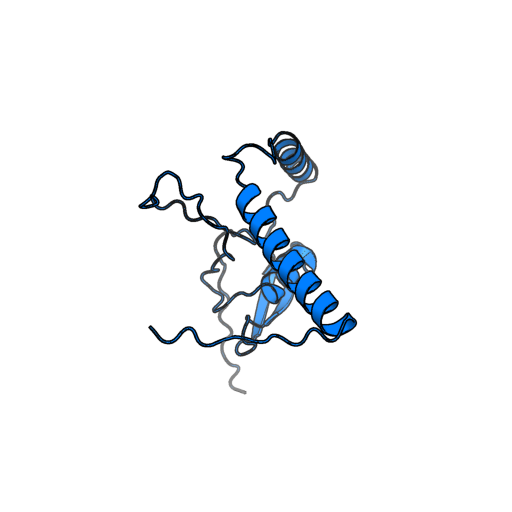6 93 GLN A O 1
ATOM 702 N N . G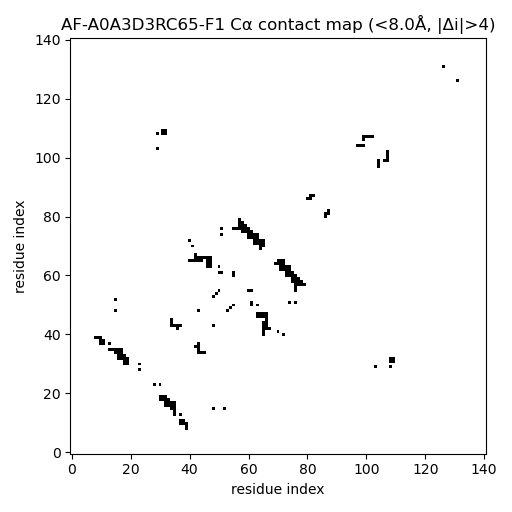LU A 1 94 ? 12.816 14.499 6.081 1.00 86.62 94 GLU A N 1
ATOM 703 C CA . GLU A 1 94 ? 13.658 13.342 6.413 1.00 86.62 94 GLU A CA 1
ATOM 704 C C . GLU A 1 94 ? 13.985 12.517 5.165 1.00 86.62 94 GLU A C 1
ATOM 706 O O . GLU A 1 94 ? 15.150 12.211 4.933 1.00 86.62 94 GLU A O 1
ATOM 711 N N . PHE A 1 95 ? 12.998 12.258 4.302 1.00 86.62 95 PHE A N 1
ATOM 712 C CA . PHE A 1 95 ? 13.233 11.595 3.017 1.00 86.62 95 PHE A CA 1
ATOM 713 C C . PHE A 1 95 ? 14.27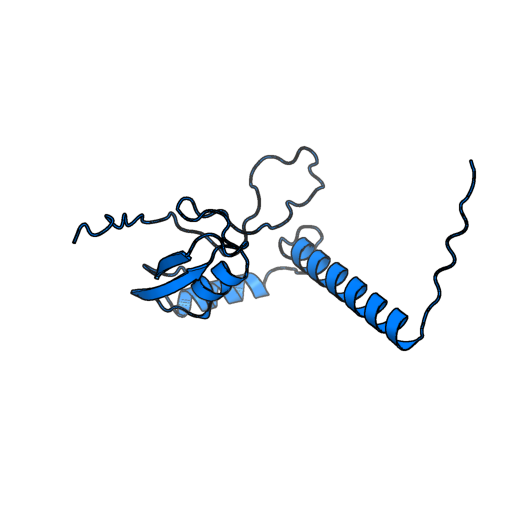1 12.334 2.156 1.00 86.62 95 PHE A C 1
ATOM 715 O O . PHE A 1 95 ? 15.189 11.712 1.635 1.00 86.62 95 PHE A O 1
ATOM 722 N N . LEU A 1 96 ? 14.181 13.666 2.049 1.00 87.00 96 LEU A N 1
ATOM 723 C CA . LEU A 1 96 ? 15.130 14.468 1.263 1.00 87.00 96 LEU A CA 1
ATOM 724 C C . LEU A 1 96 ? 16.561 14.488 1.820 1.00 87.00 96 LEU A C 1
ATOM 726 O O . LEU A 1 96 ? 17.491 14.806 1.079 1.00 87.00 96 LEU A O 1
ATOM 730 N N . LYS A 1 97 ? 16.743 14.224 3.116 1.00 85.75 97 LYS A N 1
ATOM 731 C CA . LYS A 1 97 ? 18.074 14.145 3.735 1.00 85.75 97 LYS A CA 1
ATOM 732 C C . LYS A 1 97 ? 18.729 12.785 3.535 1.00 85.75 97 LYS A C 1
ATOM 734 O O . LYS A 1 97 ? 19.937 12.683 3.745 1.00 85.75 97 LYS A O 1
ATOM 739 N N . GLU A 1 98 ? 17.956 11.762 3.184 1.00 80.19 98 GLU A N 1
ATOM 740 C CA . GLU A 1 98 ? 18.489 10.424 2.991 1.00 80.19 98 GLU A CA 1
ATOM 741 C C . GLU A 1 98 ? 19.414 10.398 1.768 1.00 80.19 98 GLU A C 1
ATOM 743 O O . GLU A 1 98 ? 19.052 10.835 0.673 1.00 80.19 98 GLU A O 1
ATOM 748 N N . ASP A 1 99 ? 20.612 9.838 1.935 1.00 78.19 99 ASP A N 1
ATOM 749 C CA . ASP A 1 99 ? 21.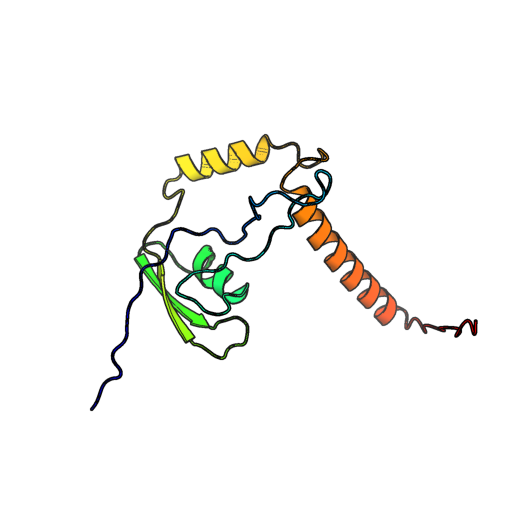478 9.539 0.799 1.00 78.19 99 ASP A CA 1
ATOM 750 C C . ASP A 1 99 ? 20.949 8.292 0.078 1.00 78.19 99 ASP A C 1
ATOM 752 O O . ASP A 1 99 ? 21.296 7.154 0.401 1.00 78.19 99 ASP A O 1
ATOM 756 N N . MET A 1 100 ? 20.086 8.525 -0.911 1.00 68.25 100 MET A N 1
ATOM 757 C CA . MET A 1 100 ? 19.443 7.505 -1.751 1.00 68.25 100 MET A CA 1
ATOM 758 C C . MET A 1 100 ? 20.435 6.558 -2.451 1.00 68.25 100 MET A C 1
ATOM 760 O O . MET A 1 100 ? 20.039 5.482 -2.899 1.00 68.25 100 MET A O 1
ATOM 764 N N . PHE A 1 101 ? 21.709 6.947 -2.571 1.00 63.94 101 PHE A N 1
ATOM 765 C CA . PHE A 1 101 ? 22.740 6.195 -3.291 1.00 63.94 101 PHE A CA 1
ATOM 766 C C . PHE A 1 101 ? 23.779 5.554 -2.365 1.00 63.94 101 PHE A C 1
ATOM 768 O O . PHE A 1 101 ? 24.688 4.864 -2.837 1.00 63.94 101 PHE A O 1
ATOM 775 N N . PHE A 1 102 ? 23.644 5.731 -1.051 1.00 69.81 102 PHE A N 1
ATOM 776 C CA . PHE A 1 102 ? 24.484 5.046 -0.084 1.00 69.81 102 PHE A CA 1
ATOM 777 C C . PHE A 1 102 ? 24.112 3.561 0.005 1.00 69.81 102 PHE A C 1
ATOM 779 O O . PHE A 1 102 ? 22.939 3.191 0.001 1.00 69.81 102 PHE A O 1
ATOM 786 N N . PHE A 1 103 ? 25.116 2.686 0.135 1.00 65.62 103 PHE A N 1
ATOM 787 C CA . PHE A 1 103 ? 24.922 1.228 0.146 1.00 65.62 103 PHE A CA 1
ATOM 788 C C . PHE A 1 103 ? 24.007 0.730 1.279 1.00 65.62 103 PHE A C 1
ATOM 790 O O . PHE A 1 103 ? 23.459 -0.359 1.171 1.00 65.62 103 PHE A O 1
ATOM 797 N N . PHE A 1 104 ? 23.822 1.516 2.344 1.00 67.62 104 PHE A N 1
ATOM 798 C CA . PHE A 1 104 ? 22.912 1.197 3.451 1.00 67.62 104 PHE A CA 1
ATOM 799 C C . PHE A 1 104 ? 21.594 1.983 3.414 1.00 67.62 104 PHE A C 1
ATOM 801 O O . PHE A 1 104 ? 20.862 1.974 4.402 1.00 67.62 104 PHE A O 1
ATOM 808 N N . SER A 1 105 ? 21.283 2.661 2.305 1.00 78.12 105 SER A N 1
ATOM 809 C CA . SER A 1 105 ? 20.005 3.353 2.161 1.00 78.12 105 SER A CA 1
ATOM 810 C C . SER A 1 105 ? 18.851 2.345 2.221 1.00 78.12 105 SER A C 1
ATOM 812 O O . SER A 1 105 ? 18.854 1.366 1.463 1.00 78.12 105 SER A O 1
ATOM 814 N N . PRO A 1 106 ? 17.818 2.583 3.049 1.00 74.25 106 PRO A N 1
ATOM 815 C CA . PRO A 1 106 ? 16.650 1.709 3.116 1.00 74.25 106 PRO A CA 1
ATOM 816 C C . PRO A 1 106 ? 15.831 1.718 1.813 1.00 74.25 106 PRO A C 1
ATOM 818 O O . PRO A 1 106 ? 15.009 0.826 1.603 1.00 74.25 106 PRO A O 1
ATOM 821 N N . TYR A 1 107 ? 16.065 2.689 0.922 1.00 79.94 107 TYR A N 1
ATOM 822 C CA . TYR A 1 107 ? 15.375 2.815 -0.363 1.00 79.94 107 TYR A CA 1
ATOM 823 C C . TYR A 1 107 ? 16.055 2.041 -1.499 1.00 79.94 107 TYR A C 1
ATOM 825 O O . TYR A 1 107 ? 15.396 1.720 -2.491 1.00 79.94 107 TYR A O 1
ATOM 833 N N . LEU A 1 108 ? 17.337 1.680 -1.361 1.00 80.44 108 LEU A N 1
ATOM 834 C CA . LEU A 1 108 ? 18.081 0.987 -2.417 1.00 80.44 108 LEU A CA 1
ATOM 835 C C . LEU A 1 108 ? 17.433 -0.352 -2.829 1.00 80.44 108 LEU A C 1
ATOM 837 O O . LEU A 1 108 ? 17.306 -0.590 -4.032 1.00 80.44 108 LEU A O 1
ATOM 841 N N . PRO A 1 109 ? 16.954 -1.210 -1.901 1.00 79.81 109 PRO A N 1
ATOM 842 C CA . PRO A 1 109 ? 16.258 -2.438 -2.279 1.00 79.81 109 PRO A CA 1
ATOM 843 C C . PRO A 1 109 ? 14.961 -2.190 -3.063 1.00 79.81 109 PRO A C 1
ATOM 845 O O . PRO A 1 109 ? 14.650 -2.964 -3.965 1.00 79.81 109 PRO A O 1
ATOM 848 N N . MET A 1 110 ? 14.220 -1.115 -2.760 1.00 80.50 110 MET A N 1
ATOM 849 C CA . MET A 1 110 ? 12.994 -0.766 -3.495 1.00 80.50 110 MET A CA 1
ATOM 850 C C . MET A 1 110 ? 13.325 -0.319 -4.919 1.00 80.50 110 MET A C 1
ATOM 852 O O . MET A 1 110 ? 12.767 -0.855 -5.873 1.00 80.50 110 MET A O 1
ATOM 856 N N . ALA A 1 111 ? 14.317 0.563 -5.070 1.00 82.12 111 ALA A N 1
ATOM 857 C CA . ALA A 1 111 ? 14.783 1.006 -6.381 1.00 82.12 111 ALA A CA 1
ATOM 858 C C . ALA A 1 111 ? 15.296 -0.165 -7.243 1.00 82.12 111 ALA A C 1
ATOM 860 O O . ALA A 1 111 ? 15.020 -0.231 -8.440 1.00 82.12 111 ALA A O 1
ATOM 861 N N . GLN A 1 112 ? 16.009 -1.126 -6.643 1.00 82.56 112 GLN A N 1
ATOM 862 C CA . GLN A 1 112 ? 16.471 -2.328 -7.346 1.00 82.56 112 GLN A CA 1
ATOM 863 C C . GLN A 1 112 ? 15.314 -3.223 -7.804 1.00 82.56 112 GLN A C 1
ATOM 865 O O . GLN A 1 112 ? 15.379 -3.778 -8.900 1.00 82.56 112 GLN A O 1
ATOM 870 N N . MET A 1 113 ? 14.263 -3.369 -6.990 1.00 81.12 113 MET A N 1
ATOM 871 C CA . MET A 1 113 ? 13.074 -4.136 -7.372 1.00 81.12 113 MET A CA 1
ATOM 872 C C . MET A 1 113 ? 12.378 -3.520 -8.588 1.00 81.12 113 MET A C 1
ATOM 874 O O . MET A 1 113 ? 12.125 -4.227 -9.563 1.00 81.12 113 MET A O 1
ATOM 878 N N . GLU A 1 114 ? 12.131 -2.211 -8.558 1.00 82.81 114 GLU A N 1
ATOM 879 C CA . GLU A 1 114 ? 11.499 -1.488 -9.668 1.00 82.81 114 GLU A CA 1
ATOM 880 C C . GLU A 1 114 ? 12.360 -1.515 -10.933 1.00 82.81 114 GLU A C 1
ATOM 882 O O . GLU A 1 114 ? 11.852 -1.746 -12.031 1.00 82.81 114 GLU A O 1
ATOM 887 N N . GLN A 1 115 ? 13.679 -1.349 -10.794 1.00 85.94 115 GLN A N 1
ATOM 888 C CA . GLN A 1 115 ? 14.604 -1.430 -11.921 1.00 85.94 115 GLN A CA 1
ATOM 889 C C . GLN A 1 115 ? 14.584 -2.819 -12.572 1.00 85.94 115 GLN A C 1
ATOM 891 O O . GLN A 1 115 ? 14.573 -2.917 -13.798 1.00 85.94 115 GLN A O 1
ATOM 896 N N . GLN A 1 116 ? 14.590 -3.897 -11.781 1.00 86.88 116 GLN A N 1
ATOM 897 C CA . GLN A 1 116 ? 14.544 -5.260 -12.318 1.00 86.88 116 GLN A CA 1
ATOM 898 C C . GLN A 1 116 ? 13.249 -5.519 -13.086 1.00 86.88 116 GLN A C 1
ATOM 900 O O . GLN A 1 116 ? 13.305 -6.054 -14.194 1.00 86.88 116 GLN A O 1
ATOM 905 N N . GLN A 1 117 ? 12.108 -5.112 -12.525 1.00 87.81 117 GLN A N 1
ATOM 906 C CA . GLN A 1 117 ? 10.817 -5.236 -13.193 1.00 87.81 117 GLN A CA 1
ATOM 907 C C . GLN A 1 117 ? 10.788 -4.432 -14.498 1.00 87.81 117 GLN A C 1
ATOM 909 O O . GLN A 1 117 ? 10.489 -4.988 -15.552 1.00 87.81 117 GLN A O 1
ATOM 914 N N . THR A 1 118 ? 11.200 -3.165 -14.449 1.00 89.69 118 THR A N 1
ATOM 915 C CA . THR A 1 118 ? 11.241 -2.281 -15.623 1.00 89.69 118 THR A CA 1
ATOM 916 C C . THR A 1 118 ? 12.143 -2.845 -16.721 1.00 89.69 118 THR A C 1
ATOM 918 O O . THR A 1 118 ? 11.762 -2.876 -17.886 1.00 89.69 118 THR A O 1
ATOM 921 N N . ASN A 1 119 ? 13.335 -3.336 -16.370 1.00 90.94 119 ASN A N 1
ATOM 922 C CA . ASN A 1 119 ? 14.259 -3.930 -17.337 1.00 90.94 119 ASN A CA 1
ATOM 923 C C . ASN A 1 119 ? 13.689 -5.203 -17.975 1.00 90.94 119 ASN A C 1
ATOM 925 O O . ASN A 1 119 ? 13.910 -5.442 -19.161 1.00 90.94 119 ASN A O 1
ATOM 929 N N . PHE A 1 120 ? 12.973 -6.021 -17.200 1.00 91.56 120 PHE A N 1
ATOM 930 C CA . PHE A 1 120 ? 12.314 -7.219 -17.708 1.00 91.56 120 PHE A CA 1
ATOM 931 C C . PHE A 1 120 ? 11.193 -6.872 -18.691 1.00 91.56 120 PHE A C 1
ATOM 933 O O . PHE A 1 120 ? 11.174 -7.411 -19.797 1.00 91.56 120 PHE A O 1
ATOM 940 N N . GLU A 1 121 ? 10.301 -5.956 -18.313 1.00 92.50 121 GLU A N 1
ATOM 941 C CA . GLU A 1 121 ? 9.205 -5.481 -19.165 1.00 92.50 121 GLU A CA 1
ATOM 942 C C . GLU A 1 121 ? 9.753 -4.851 -20.451 1.00 92.50 121 GLU A C 1
ATOM 944 O O . GLU A 1 121 ? 9.389 -5.265 -21.550 1.00 92.50 121 GLU A O 1
ATOM 949 N N . TRP A 1 122 ? 10.735 -3.956 -20.332 1.00 91.75 122 TRP A N 1
ATOM 950 C CA . TRP A 1 122 ? 11.405 -3.338 -21.474 1.00 91.75 122 TRP A CA 1
ATOM 951 C C . TRP A 1 122 ? 12.076 -4.360 -22.406 1.00 91.75 122 TRP A C 1
ATOM 953 O O . TRP A 1 122 ? 11.955 -4.263 -23.629 1.00 91.75 122 TRP A O 1
ATOM 963 N N . SER A 1 123 ? 12.759 -5.369 -21.855 1.00 91.12 123 SER A N 1
ATOM 964 C CA . SER A 1 123 ? 13.364 -6.447 -22.645 1.00 91.12 123 SER A CA 1
ATOM 965 C C . SER A 1 123 ? 12.305 -7.272 -23.376 1.00 91.12 123 SER A C 1
ATOM 967 O O . SER A 1 123 ? 12.484 -7.576 -24.553 1.00 91.12 123 SER A O 1
ATOM 969 N N . GLN A 1 124 ? 11.194 -7.611 -22.716 1.00 91.44 124 GLN A N 1
ATOM 970 C CA . GLN A 1 124 ? 10.083 -8.321 -23.356 1.00 91.44 124 GLN A CA 1
ATOM 971 C C . GLN A 1 124 ? 9.468 -7.514 -24.499 1.00 91.44 124 GLN A C 1
ATOM 973 O O . GLN A 1 124 ? 9.220 -8.057 -25.575 1.00 91.44 124 GLN A O 1
ATOM 978 N N . GLU A 1 125 ? 9.261 -6.214 -24.301 1.00 92.31 125 GLU A N 1
ATOM 979 C CA . GLU A 1 125 ? 8.748 -5.328 -25.343 1.00 92.31 125 GLU A CA 1
ATOM 980 C C . GLU A 1 125 ? 9.703 -5.230 -26.537 1.00 92.31 125 GLU A C 1
ATOM 982 O O . GLU A 1 125 ? 9.263 -5.262 -27.688 1.00 92.31 125 GLU A O 1
ATOM 987 N N . LEU A 1 126 ? 11.014 -5.144 -26.290 1.00 91.12 126 LEU A N 1
ATOM 988 C CA . LEU A 1 126 ? 12.021 -5.155 -27.350 1.00 91.12 126 LEU A CA 1
ATOM 989 C C . LEU A 1 126 ? 12.030 -6.478 -28.117 1.00 91.12 126 LEU A C 1
ATOM 991 O O . LEU A 1 126 ? 12.039 -6.467 -29.349 1.00 91.12 126 LEU A O 1
ATOM 995 N N . GLU A 1 127 ? 12.001 -7.607 -27.411 1.00 91.25 127 GLU A N 1
ATOM 996 C CA . GLU A 1 127 ? 11.937 -8.936 -28.021 1.00 91.25 127 GLU A CA 1
ATOM 997 C C . GLU A 1 127 ? 10.688 -9.089 -28.891 1.00 91.25 127 GLU A C 1
ATOM 999 O O . GLU A 1 127 ? 10.788 -9.532 -30.037 1.00 91.25 127 GLU A O 1
ATOM 1004 N N . ALA A 1 128 ? 9.530 -8.654 -28.388 1.00 90.25 128 ALA A N 1
ATOM 1005 C CA . ALA A 1 128 ? 8.274 -8.671 -29.125 1.00 90.25 128 ALA A CA 1
ATOM 1006 C C . ALA A 1 128 ? 8.322 -7.758 -30.360 1.00 90.25 128 ALA A C 1
ATOM 1008 O O . ALA A 1 128 ? 7.902 -8.157 -31.448 1.00 90.25 128 ALA A O 1
ATOM 1009 N N . LYS A 1 129 ? 8.875 -6.546 -30.222 1.00 91.94 129 LYS A N 1
ATOM 1010 C CA . LYS A 1 129 ? 8.990 -5.568 -31.313 1.00 91.94 129 LYS A CA 1
ATOM 1011 C C . LYS A 1 129 ? 9.882 -6.059 -32.451 1.00 91.94 129 LYS A C 1
ATOM 1013 O O . LYS A 1 129 ? 9.568 -5.809 -33.613 1.00 91.94 129 LYS A O 1
ATOM 1018 N N . TYR A 1 130 ? 10.992 -6.717 -32.124 1.00 91.62 130 TYR A N 1
ATOM 1019 C CA . TYR A 1 130 ? 11.975 -7.181 -33.105 1.00 91.62 130 TYR A CA 1
ATOM 1020 C C . TYR A 1 130 ? 11.852 -8.670 -33.450 1.00 91.62 130 TYR A C 1
ATOM 1022 O O . TYR A 1 130 ? 12.688 -9.171 -34.195 1.00 91.62 130 TYR A O 1
ATOM 1030 N N . GLN A 1 131 ? 10.814 -9.356 -32.956 1.00 88.8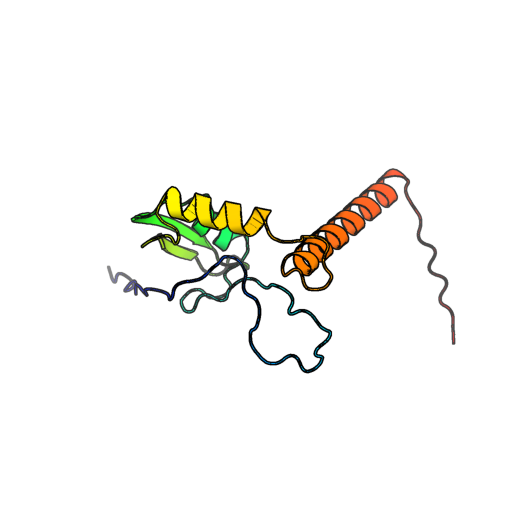1 131 GLN A N 1
ATOM 1031 C CA . GLN A 1 131 ? 10.552 -10.780 -33.207 1.00 88.81 131 GLN A CA 1
ATOM 1032 C C . GLN A 1 131 ? 11.782 -11.654 -32.920 1.00 88.81 131 GLN A C 1
ATOM 1034 O O . GLN A 1 131 ? 12.180 -12.487 -33.730 1.00 88.81 131 GLN A O 1
ATOM 1039 N N . VAL A 1 132 ? 12.423 -11.420 -31.772 1.00 81.62 132 VAL A N 1
ATOM 1040 C CA . VAL A 1 132 ? 13.653 -12.126 -31.396 1.00 81.62 132 VAL A CA 1
ATOM 1041 C C . VAL A 1 132 ? 13.358 -13.615 -31.195 1.00 81.62 132 VAL A C 1
ATOM 1043 O O . VAL A 1 132 ? 12.648 -13.997 -30.266 1.00 81.62 132 VAL A O 1
ATOM 1046 N N . GLU A 1 133 ? 13.939 -14.470 -32.037 1.00 77.81 133 GLU A N 1
ATOM 1047 C CA . GLU A 1 133 ? 13.908 -15.924 -31.861 1.00 77.81 133 GLU A CA 1
ATOM 1048 C C . GLU A 1 133 ? 15.025 -16.364 -30.904 1.00 77.81 133 GLU A C 1
ATOM 1050 O O . GLU A 1 133 ? 16.214 -16.165 -31.165 1.00 77.81 133 GLU A O 1
ATOM 1055 N N . LYS A 1 134 ? 14.650 -16.966 -29.769 1.00 75.00 134 LYS A N 1
ATOM 1056 C CA . LYS A 1 134 ? 15.607 -17.504 -28.794 1.00 75.00 134 LYS A CA 1
ATOM 1057 C C . LYS A 1 134 ? 15.976 -18.936 -29.171 1.00 75.00 134 LYS A C 1
ATOM 1059 O O . LYS A 1 134 ? 15.182 -19.854 -28.978 1.00 75.00 134 LYS A O 1
ATOM 1064 N N . PHE A 1 135 ? 17.194 -19.134 -29.662 1.00 75.00 135 PHE A N 1
ATOM 1065 C CA . PHE A 1 135 ? 17.771 -20.464 -29.841 1.00 75.00 135 PHE A CA 1
ATOM 1066 C C . PHE A 1 135 ? 18.482 -20.869 -28.549 1.00 75.00 135 PHE A C 1
ATOM 1068 O O . PHE A 1 135 ? 19.581 -20.401 -28.260 1.00 75.00 135 PHE A O 1
ATOM 1075 N N . PHE A 1 136 ? 17.835 -21.707 -27.742 1.00 70.06 136 PHE A N 1
ATOM 1076 C CA . PHE A 1 136 ? 18.479 -22.324 -26.587 1.00 70.06 136 PHE A CA 1
ATOM 1077 C C . PHE A 1 136 ? 19.132 -23.629 -27.041 1.00 70.06 136 PHE A C 1
ATOM 1079 O O . PHE A 1 136 ? 18.445 -24.617 -27.291 1.00 70.06 136 PHE A O 1
ATOM 1086 N N . GLU A 1 137 ? 20.455 -23.632 -27.177 1.00 58.66 137 GLU A N 1
ATOM 1087 C CA . GLU A 1 137 ? 21.215 -24.859 -27.409 1.00 58.66 137 GLU A CA 1
ATOM 1088 C C . GLU A 1 137 ? 21.295 -25.623 -26.077 1.00 58.66 137 GLU A C 1
ATOM 1090 O O . GLU A 1 137 ? 21.802 -25.103 -25.078 1.00 58.66 137 GLU A O 1
ATOM 1095 N N . GLN A 1 138 ? 20.734 -26.836 -26.021 1.00 58.50 138 GLN A N 1
ATOM 1096 C CA . GLN A 1 138 ? 20.942 -27.732 -24.885 1.00 58.50 138 GLN A CA 1
ATOM 1097 C C . GLN A 1 138 ? 22.420 -28.117 -24.864 1.00 58.50 138 GLN A C 1
ATOM 1099 O O . GLN A 1 138 ? 22.874 -28.918 -25.676 1.00 58.50 138 GLN A O 1
ATOM 1104 N N . VAL A 1 139 ? 23.174 -27.542 -23.930 1.00 56.81 139 VAL A N 1
ATOM 1105 C CA . VAL A 1 139 ? 24.502 -28.047 -23.593 1.00 56.81 139 VAL A CA 1
ATOM 1106 C C . VAL A 1 139 ? 24.284 -29.373 -22.862 1.00 56.81 139 VAL A C 1
ATOM 1108 O O . VAL A 1 139 ? 24.004 -29.388 -21.664 1.00 56.81 139 VAL A O 1
ATOM 1111 N N . GLU A 1 140 ? 24.309 -30.481 -23.606 1.00 47.97 140 GLU A N 1
ATOM 1112 C CA . GLU A 1 140 ? 24.422 -31.819 -23.023 1.00 47.97 140 GLU A CA 1
ATOM 1113 C C . GLU A 1 140 ? 25.748 -31.895 -22.249 1.00 47.97 140 GLU A C 1
ATOM 1115 O O . GLU A 1 140 ? 26.802 -31.505 -22.762 1.00 47.97 140 GLU A O 1
ATOM 1120 N N . GLY A 1 141 ? 25.654 -32.295 -20.978 1.00 50.16 141 GLY A N 1
ATOM 1121 C CA . GLY A 1 141 ? 26.782 -32.424 -20.051 1.00 50.16 141 GLY A CA 1
ATOM 1122 C C . GLY A 1 141 ? 27.589 -33.702 -20.215 1.00 50.16 141 GLY A C 1
ATOM 1123 O O . GLY A 1 141 ? 27.120 -34.635 -20.904 1.00 50.16 141 GLY A O 1
#

Organism: NCBI:txid122

Solvent-accessible surface area (backbone atoms only — not comparable to full-atom values): 9102 Å² total; per-residue (Å²): 131,89,70,80,82,81,84,85,76,88,66,80,92,81,57,71,59,41,61,70,85,67,86,59,95,46,90,85,58,76,68,65,74,39,72,39,84,49,94,83,45,79,57,58,28,68,72,31,44,46,47,59,70,74,71,42,52,75,69,34,74,50,76,45,43,26,63,88,64,84,51,80,44,81,47,66,39,81,72,60,88,63,75,42,74,67,45,46,50,50,54,51,54,53,58,72,68,52,56,68,84,44,95,83,30,88,55,40,63,56,54,52,51,53,48,53,52,51,52,50,53,53,50,51,53,50,36,64,76,66,64,63,80,83,83,80,77,82,79,80,127

Secondary structure (DSSP, 8-state):
---------PPPP--SEE---S--SSTTSPPPPEEPPBTTBTT--HHHHHHHHTS--TT-EEEEE-TTS--EEEEE----SS-SHHHHHHHHHHHHHS-TTSTT-TTHHHHHHHHHHHHHHHHHHHHHHHT----------